Protein AF-A0AAN4NXA9-F1 (afdb_monomer_lite)

Secondary structure (DSSP, 8-state):
-GGGGT----HHHHHHHHHHTT-------S-------SPPSSS--TTTT----SSTTS----------TT----S------------

Foldseek 3Di:
DVVVVVDDDDPVNVVVVCVVVVHDDPDDDDDDDDDPPDADPVDGPPCPPVPPDPDPPPDDDDDDFDDDPPDDDDDDDDDDPPPPPDD

Radius of gyration: 23.35 Å; chains: 1; bounding box: 50×36×57 Å

InterPro domains:
  IPR050900 Transposase IS3/IS150/IS904 [PTHR46889] (2-67)

Structure (mmCIF, N/CA/C/O backbone):
data_AF-A0AAN4NXA9-F1
#
_entry.id   AF-A0AAN4NXA9-F1
#
loop_
_atom_site.group_PDB
_atom_site.id
_atom_site.type_symbol
_atom_site.label_atom_id
_atom_site.label_alt_id
_atom_site.label_comp_id
_atom_site.label_asym_id
_atom_site.label_entity_id
_atom_site.label_seq_id
_atom_site.pdbx_PDB_ins_code
_atom_site.Cartn_x
_atom_site.Cartn_y
_atom_site.Cartn_z
_atom_site.occupancy
_atom_site.B_iso_or_equiv
_atom_site.auth_seq_id
_atom_site.auth_comp_id
_atom_site.auth_asym_id
_atom_site.auth_atom_id
_atom_site.pdbx_PDB_model_num
ATOM 1 N N . MET A 1 1 ? -19.994 9.281 11.246 1.00 72.50 1 MET A N 1
ATOM 2 C CA . MET A 1 1 ? -19.477 8.838 12.570 1.00 72.50 1 MET A CA 1
ATOM 3 C C . MET A 1 1 ? -20.606 8.918 13.592 1.00 72.50 1 MET A C 1
ATOM 5 O O . MET A 1 1 ? -21.351 9.881 13.540 1.00 72.50 1 MET A O 1
ATOM 9 N N . LEU A 1 2 ? -20.743 7.968 14.526 1.00 83.06 2 LEU A N 1
ATOM 10 C CA . LEU A 1 2 ? -21.806 7.988 15.559 1.00 83.06 2 LEU A CA 1
ATOM 11 C C . LEU A 1 2 ? -21.842 9.297 16.372 1.00 83.06 2 LEU A C 1
ATOM 13 O O . LEU A 1 2 ? -22.910 9.789 16.719 1.00 83.06 2 LEU A O 1
ATOM 17 N N . THR A 1 3 ? -20.675 9.904 16.580 1.00 86.62 3 THR A N 1
ATOM 18 C CA . THR A 1 3 ? -20.519 11.223 17.207 1.00 86.62 3 THR A CA 1
ATOM 19 C C . THR A 1 3 ? -21.110 12.377 16.397 1.00 86.62 3 THR A C 1
ATOM 21 O O . THR A 1 3 ? -21.552 13.351 16.991 1.00 86.62 3 THR A O 1
ATOM 24 N N . GLN A 1 4 ? -21.173 12.276 15.065 1.00 88.00 4 GLN A N 1
ATOM 25 C CA . GLN A 1 4 ? -21.823 13.279 14.205 1.00 88.00 4 GLN A CA 1
ATOM 26 C C . GLN A 1 4 ? -23.353 13.218 14.303 1.00 88.00 4 GLN A C 1
ATOM 28 O O . GLN A 1 4 ? -24.017 14.204 14.017 1.00 88.00 4 GLN A O 1
ATOM 33 N N . ASN A 1 5 ? -23.904 12.096 14.773 1.00 89.62 5 ASN A N 1
ATOM 34 C CA . ASN A 1 5 ? -25.340 11.916 14.985 1.00 89.62 5 ASN A CA 1
ATOM 35 C C . ASN A 1 5 ? -25.764 12.287 16.421 1.00 89.62 5 ASN A C 1
ATOM 37 O O . ASN A 1 5 ? -26.794 11.823 16.899 1.00 89.62 5 ASN A O 1
ATOM 41 N N . GLY A 1 6 ? -24.943 13.058 17.147 1.00 90.31 6 GLY A N 1
ATOM 42 C CA . GLY A 1 6 ? -25.240 13.511 18.511 1.00 90.31 6 GLY A CA 1
ATOM 43 C C . GLY A 1 6 ? -25.069 12.450 19.604 1.00 90.31 6 GLY A C 1
ATOM 44 O O . GLY A 1 6 ? -25.327 12.735 20.770 1.00 90.31 6 GLY A O 1
ATOM 45 N N . VAL A 1 7 ? -24.603 11.240 19.271 1.00 89.94 7 VAL A N 1
ATOM 46 C CA . VAL A 1 7 ? -24.360 10.181 20.260 1.00 89.94 7 VAL A CA 1
ATOM 47 C C . VAL A 1 7 ? -22.924 10.287 20.791 1.00 89.94 7 VAL A C 1
ATOM 49 O O . VAL A 1 7 ? -21.973 10.026 20.045 1.00 89.94 7 VAL A O 1
ATOM 52 N N . PRO A 1 8 ? -22.714 10.622 22.079 1.00 88.44 8 PRO A N 1
ATOM 53 C CA . PRO A 1 8 ? -21.378 10.762 22.645 1.00 88.44 8 PRO A CA 1
ATOM 54 C C . PRO A 1 8 ? -20.694 9.396 22.781 1.00 88.44 8 PRO A C 1
ATOM 56 O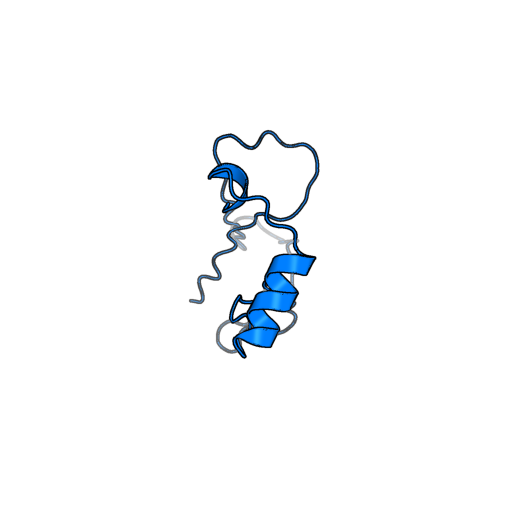 O . PRO A 1 8 ? -20.899 8.645 23.744 1.00 88.44 8 PRO A O 1
ATOM 59 N N . MET A 1 9 ? -19.833 9.086 21.812 1.00 92.81 9 MET A N 1
ATOM 60 C CA . MET A 1 9 ? -19.131 7.812 21.717 1.00 92.81 9 MET A CA 1
ATOM 61 C C . MET A 1 9 ? -17.613 8.000 21.698 1.00 92.81 9 MET A C 1
ATOM 63 O O . MET A 1 9 ? -17.058 8.610 20.790 1.00 92.81 9 MET A O 1
ATOM 67 N N . SER A 1 10 ? -16.932 7.437 22.700 1.00 92.62 10 SER A N 1
ATOM 68 C CA . SER A 1 10 ? -15.468 7.379 22.758 1.00 92.62 10 SER A CA 1
ATOM 69 C C . SER A 1 10 ? -14.948 6.018 22.295 1.00 92.62 10 SER A C 1
ATOM 71 O O . SER A 1 10 ? -15.643 5.005 22.425 1.00 92.62 10 SER A O 1
ATOM 73 N N . ARG A 1 11 ? -13.682 5.966 21.852 1.00 90.69 11 ARG A N 1
ATOM 74 C CA . ARG A 1 11 ? -12.999 4.708 21.483 1.00 90.69 11 ARG A CA 1
ATOM 75 C C . ARG A 1 11 ? -13.098 3.632 22.575 1.00 90.69 11 ARG A C 1
ATOM 77 O O . ARG A 1 11 ? -13.295 2.457 22.291 1.00 90.69 11 ARG A O 1
ATOM 84 N N . TYR A 1 12 ? -13.026 4.051 23.840 1.00 93.44 12 TYR A N 1
ATOM 85 C CA . TYR A 1 12 ? -13.083 3.164 25.002 1.00 93.44 12 TYR A CA 1
ATOM 86 C C . TYR A 1 12 ? -14.490 2.635 25.291 1.00 93.44 12 TYR A C 1
ATOM 88 O O . TYR A 1 12 ? -14.636 1.503 25.750 1.00 93.44 12 TYR A O 1
ATOM 96 N N . ARG A 1 13 ? -15.533 3.443 25.051 1.00 93.56 13 ARG A N 1
ATOM 97 C CA . ARG A 1 13 ? -16.929 2.994 25.165 1.00 93.56 13 ARG A CA 1
ATOM 98 C C . ARG A 1 13 ? -17.256 1.974 24.079 1.00 93.56 13 ARG A C 1
ATOM 100 O O . ARG A 1 13 ? -17.780 0.916 24.407 1.00 93.56 13 ARG A O 1
ATOM 107 N N . ALA A 1 14 ? -16.866 2.252 22.834 1.00 92.62 14 ALA A N 1
ATOM 108 C CA . ALA A 1 14 ? -17.031 1.319 21.721 1.00 92.62 14 ALA A CA 1
ATOM 109 C C . ALA A 1 14 ? -16.333 -0.024 22.003 1.00 92.62 14 ALA A C 1
ATOM 111 O O . ALA A 1 14 ? -16.970 -1.071 21.941 1.00 92.62 14 ALA A O 1
ATOM 112 N N . GLY A 1 15 ? -15.067 0.005 22.439 1.00 93.50 15 GLY A N 1
ATOM 113 C CA . GLY A 1 15 ? -14.328 -1.213 22.782 1.00 93.50 15 GLY A CA 1
ATOM 114 C C . GLY A 1 15 ? -14.948 -2.024 23.930 1.00 93.50 15 GLY A C 1
ATOM 115 O O . GLY A 1 15 ? -14.949 -3.251 23.876 1.00 93.50 15 GLY A O 1
ATOM 116 N N . ARG A 1 16 ? -15.512 -1.369 24.957 1.00 95.38 16 ARG A N 1
ATOM 117 C CA . ARG A 1 16 ? -16.231 -2.066 26.042 1.00 95.38 16 ARG A CA 1
ATOM 118 C C . ARG A 1 16 ? -17.514 -2.739 25.555 1.00 95.38 16 ARG A C 1
ATOM 120 O O . ARG A 1 16 ? -17.759 -3.879 25.931 1.00 95.38 16 ARG A O 1
ATOM 127 N N . LEU A 1 17 ? -18.295 -2.061 24.714 1.00 94.38 17 LEU A N 1
ATOM 128 C CA . LEU A 1 17 ? -19.527 -2.616 24.147 1.00 94.38 17 LEU A CA 1
ATOM 129 C C . LEU A 1 17 ? -19.245 -3.808 23.231 1.00 94.38 17 LEU A C 1
ATOM 131 O O . LEU A 1 17 ? -19.912 -4.827 23.351 1.00 94.38 17 LEU A O 1
ATOM 135 N N . MET A 1 18 ? -18.220 -3.717 22.380 1.00 95.62 18 MET A N 1
ATOM 136 C CA . MET A 1 18 ? -17.811 -4.839 21.530 1.00 95.62 18 MET A CA 1
ATOM 137 C C . MET A 1 18 ? -17.436 -6.067 22.363 1.00 95.62 18 MET A C 1
ATOM 139 O O . MET A 1 18 ? -17.916 -7.155 22.076 1.00 95.62 18 MET A O 1
ATOM 143 N N . LYS A 1 19 ? -16.661 -5.891 23.443 1.00 95.69 19 LYS A N 1
ATOM 144 C CA . LYS A 1 19 ? -16.332 -6.989 24.368 1.00 95.69 19 LYS A CA 1
ATOM 145 C C . LYS A 1 19 ? -17.570 -7.581 25.039 1.00 95.69 19 LYS A C 1
ATOM 147 O O . LYS A 1 19 ? -17.690 -8.796 25.104 1.00 95.69 19 LYS A O 1
ATOM 152 N N . TYR A 1 20 ? -18.479 -6.734 25.523 1.00 97.06 20 TYR A N 1
ATOM 153 C CA . TYR A 1 20 ? -19.718 -7.176 26.171 1.00 97.06 20 TYR A CA 1
ATOM 154 C C . TYR A 1 20 ? -20.606 -7.999 25.228 1.00 97.06 20 TYR A C 1
ATOM 156 O O . TYR A 1 20 ? -21.181 -9.000 25.636 1.00 97.06 20 TYR A O 1
ATOM 164 N N . LEU A 1 21 ? -20.672 -7.601 23.957 1.00 97.12 21 LEU A N 1
ATOM 165 C CA . LEU A 1 21 ? -21.440 -8.281 22.914 1.00 97.12 21 LEU A CA 1
ATOM 166 C C . LEU A 1 21 ? -20.667 -9.422 22.228 1.00 97.12 21 LEU A C 1
ATOM 168 O O . LEU A 1 21 ? -21.165 -9.992 21.263 1.00 97.12 21 LEU A O 1
ATOM 172 N N . ASN A 1 22 ? -19.455 -9.739 22.695 1.00 96.06 22 ASN A N 1
ATOM 173 C CA . ASN A 1 22 ? -18.559 -10.731 22.098 1.00 96.06 22 ASN A CA 1
ATOM 174 C C . ASN A 1 22 ? -18.287 -10.505 20.592 1.00 96.06 22 ASN A C 1
ATOM 176 O O . ASN A 1 22 ? -18.210 -11.444 19.803 1.00 96.06 22 ASN A O 1
ATOM 180 N N . LEU A 1 23 ? -18.152 -9.237 20.192 1.00 95.69 23 LEU A N 1
ATOM 181 C CA . LEU A 1 23 ? -17.878 -8.806 18.823 1.00 95.69 23 LEU A CA 1
ATOM 182 C C . LEU A 1 23 ? -16.385 -8.525 18.620 1.00 95.69 23 LEU A C 1
ATOM 184 O O . LEU A 1 23 ? -15.745 -7.846 19.428 1.00 95.69 23 LEU A O 1
ATOM 188 N N . SER A 1 24 ? -15.851 -8.972 17.486 1.00 91.25 24 SER A N 1
ATOM 189 C CA . SER A 1 24 ? -14.498 -8.666 17.017 1.00 91.25 24 SER A CA 1
ATOM 190 C C . SER A 1 24 ? -14.538 -7.803 15.750 1.00 91.25 24 SER A C 1
ATOM 192 O O . SER A 1 24 ? -15.509 -7.816 14.995 1.00 91.25 24 SER A O 1
ATOM 194 N N . SER A 1 25 ? -13.496 -6.992 15.533 1.00 87.38 25 SER A N 1
ATOM 195 C CA . SER A 1 25 ? -13.371 -6.210 14.298 1.00 87.38 25 SER A CA 1
ATOM 196 C C . SER A 1 25 ? -12.844 -7.095 13.172 1.00 87.38 25 SER A C 1
ATOM 198 O O . SER A 1 25 ? -11.779 -7.691 13.314 1.00 87.38 25 SER A O 1
ATOM 200 N N . CYS A 1 26 ? -13.553 -7.118 12.045 1.00 88.88 26 CYS A N 1
ATOM 201 C CA . CYS A 1 26 ? -13.104 -7.755 10.803 1.00 88.88 26 CYS A CA 1
ATOM 202 C C . CYS A 1 26 ? -12.463 -6.755 9.832 1.00 88.88 26 CYS A C 1
ATOM 204 O O . CYS A 1 26 ? -12.272 -7.070 8.659 1.00 88.88 26 CYS A O 1
ATOM 206 N N . GLN A 1 27 ? -12.193 -5.522 10.277 1.00 86.06 27 GLN A N 1
ATOM 207 C CA . GLN A 1 27 ? -11.597 -4.522 9.401 1.00 86.06 27 GLN A CA 1
ATOM 208 C C . GLN A 1 27 ? -10.206 -4.991 8.961 1.00 86.06 27 GLN A C 1
ATOM 210 O O . GLN A 1 27 ? -9.383 -5.322 9.822 1.00 86.06 27 GLN A O 1
ATOM 215 N N . PRO A 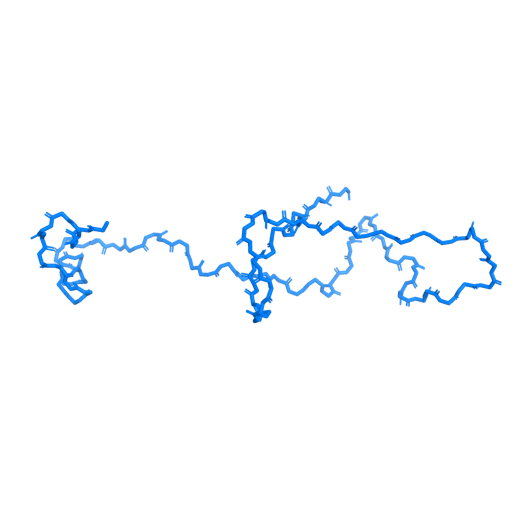1 28 ? -9.922 -5.012 7.647 1.00 83.38 28 PRO A N 1
ATOM 216 C CA . PRO A 1 28 ? -8.590 -5.335 7.177 1.00 83.38 28 PRO A CA 1
ATOM 217 C C . PRO A 1 28 ? -7.610 -4.297 7.726 1.00 83.38 28 PRO A C 1
ATOM 219 O O . PRO A 1 28 ? -7.897 -3.097 7.763 1.00 83.38 28 PRO A O 1
ATOM 222 N N . GLY A 1 29 ? -6.453 -4.771 8.185 1.00 82.81 29 GLY A N 1
ATOM 223 C CA . GLY A 1 29 ? -5.364 -3.891 8.589 1.00 82.81 29 GLY A CA 1
ATOM 224 C C . GLY A 1 29 ? -4.873 -3.033 7.421 1.00 82.81 29 GLY A C 1
ATOM 225 O O . GLY A 1 29 ? -5.287 -3.200 6.272 1.00 82.81 29 GLY A O 1
ATOM 226 N N . LYS A 1 30 ? -3.939 -2.120 7.708 1.00 81.62 30 LYS A N 1
ATOM 227 C CA . LYS A 1 30 ? -3.270 -1.351 6.654 1.00 81.62 30 LYS A CA 1
ATOM 228 C C . LYS A 1 30 ? -2.686 -2.319 5.623 1.00 81.62 30 LYS A C 1
ATOM 230 O O . LYS A 1 30 ? -1.964 -3.244 5.996 1.00 81.62 30 LYS A O 1
ATOM 235 N N . HIS A 1 31 ? -2.999 -2.092 4.349 1.00 80.81 31 HIS A N 1
ATOM 236 C CA . HIS A 1 31 ? -2.460 -2.900 3.265 1.00 80.81 31 HIS A CA 1
ATOM 237 C C . HIS A 1 31 ? -0.928 -2.847 3.303 1.00 80.81 31 HIS A C 1
ATOM 239 O O . HIS A 1 31 ? -0.333 -1.766 3.288 1.00 80.81 31 HIS A O 1
ATOM 245 N N . GLN A 1 32 ? -0.300 -4.016 3.398 1.00 77.50 32 GLN A N 1
ATOM 246 C CA . GLN A 1 32 ? 1.147 -4.150 3.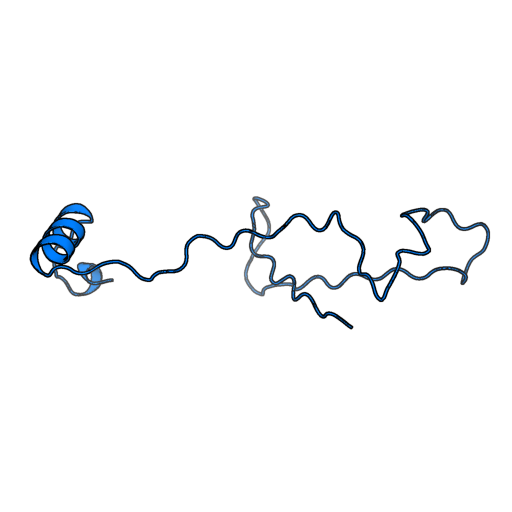324 1.00 77.50 32 GLN A CA 1
ATOM 247 C C . GLN A 1 32 ? 1.496 -4.559 1.899 1.00 77.50 32 GLN A C 1
ATOM 249 O O . GLN A 1 32 ? 1.314 -5.715 1.519 1.00 77.50 32 GLN A O 1
ATOM 254 N N . TYR A 1 33 ? 1.985 -3.604 1.112 1.00 76.19 33 TYR A N 1
ATOM 255 C CA . TYR A 1 33 ? 2.575 -3.919 -0.181 1.00 76.19 33 TYR A CA 1
ATOM 256 C C . TYR A 1 33 ? 3.825 -4.770 0.048 1.00 76.19 33 TYR A C 1
ATOM 258 O O . TYR A 1 33 ? 4.718 -4.394 0.812 1.00 76.19 33 TYR A O 1
ATOM 266 N N . LYS A 1 34 ? 3.887 -5.937 -0.595 1.00 73.62 34 LYS A N 1
ATOM 267 C CA . LYS A 1 34 ? 5.093 -6.764 -0.579 1.00 73.62 34 LYS A CA 1
ATOM 268 C C . LYS A 1 34 ? 6.170 -6.067 -1.406 1.00 73.62 34 LYS A C 1
ATOM 270 O O . LYS A 1 34 ? 5.896 -5.589 -2.502 1.00 73.62 34 LYS A O 1
ATOM 275 N N . ASN A 1 35 ? 7.403 -6.041 -0.903 1.00 69.94 35 ASN A N 1
ATOM 276 C CA . ASN A 1 35 ? 8.541 -5.614 -1.710 1.00 69.94 35 ASN A CA 1
ATOM 277 C C . ASN A 1 35 ? 8.740 -6.631 -2.842 1.00 69.94 35 ASN A C 1
ATOM 279 O O . ASN A 1 35 ? 9.162 -7.758 -2.580 1.00 69.94 35 ASN A O 1
ATOM 283 N N . ALA A 1 36 ? 8.446 -6.237 -4.081 1.00 68.38 36 ALA A N 1
ATOM 284 C CA . ALA A 1 36 ? 8.669 -7.050 -5.273 1.00 68.38 36 ALA A CA 1
ATOM 285 C C . ALA A 1 36 ? 10.173 -7.120 -5.595 1.00 68.38 36 ALA A C 1
ATOM 287 O O . ALA A 1 36 ? 10.676 -6.438 -6.481 1.00 68.38 36 ALA A O 1
ATOM 288 N N . ARG A 1 37 ? 10.921 -7.891 -4.797 1.00 67.88 37 ARG A N 1
ATOM 289 C CA . ARG A 1 37 ? 12.318 -8.257 -5.094 1.00 67.88 37 ARG A CA 1
ATOM 290 C C . ARG A 1 37 ? 12.416 -9.480 -5.998 1.00 67.88 37 ARG A C 1
ATOM 292 O O . ARG A 1 37 ? 13.488 -9.752 -6.519 1.00 67.88 37 ARG A O 1
ATOM 299 N N . GLN A 1 38 ? 11.326 -10.232 -6.113 1.00 72.38 38 GLN A N 1
ATOM 300 C CA . GLN A 1 38 ? 11.268 -11.437 -6.915 1.00 72.38 38 GLN A CA 1
ATOM 301 C C . GLN A 1 38 ? 10.800 -11.080 -8.319 1.00 72.38 38 GLN A C 1
ATOM 303 O O . GLN A 1 38 ? 9.786 -10.400 -8.477 1.00 72.38 38 GLN A O 1
ATOM 308 N N . GLU A 1 39 ? 11.563 -11.523 -9.312 1.00 72.81 39 GLU A N 1
ATOM 309 C CA . GLU A 1 39 ? 11.186 -11.386 -10.711 1.00 72.81 39 GLU A CA 1
ATOM 310 C C . GLU A 1 39 ? 9.974 -12.256 -11.032 1.00 72.81 39 GLU A C 1
ATOM 312 O O . GLU A 1 39 ? 9.745 -13.303 -10.415 1.00 72.81 39 GLU A O 1
ATOM 317 N N . HIS A 1 40 ? 9.188 -11.802 -12.003 1.00 73.06 40 HIS A N 1
ATOM 318 C CA . HIS A 1 40 ? 8.034 -12.547 -12.479 1.00 73.06 40 HIS A CA 1
ATOM 319 C C . HIS A 1 40 ? 8.515 -13.791 -13.227 1.00 73.06 40 HIS A C 1
ATOM 321 O O . HIS A 1 40 ? 9.347 -13.698 -14.125 1.00 73.06 40 HIS A O 1
ATOM 327 N N . THR A 1 41 ? 8.007 -14.971 -12.864 1.00 74.56 41 THR A N 1
ATOM 328 C CA . THR A 1 41 ? 8.499 -16.248 -13.418 1.00 74.56 41 THR A CA 1
ATOM 329 C C . THR A 1 41 ? 8.272 -16.356 -14.926 1.00 74.56 41 THR A C 1
ATOM 331 O O . THR A 1 41 ? 9.068 -16.979 -15.623 1.00 74.56 41 THR A O 1
ATOM 334 N N . CYS A 1 42 ? 7.207 -15.736 -15.433 1.00 76.50 42 CYS A N 1
ATOM 335 C CA . CYS A 1 42 ? 6.857 -15.765 -16.851 1.00 76.50 42 CYS A CA 1
ATOM 336 C C . CYS A 1 42 ? 7.448 -14.589 -17.647 1.00 76.50 42 CYS A C 1
ATOM 338 O O . CYS A 1 42 ? 7.525 -14.676 -18.870 1.00 76.50 42 CYS A O 1
ATOM 340 N N . LEU A 1 43 ? 7.883 -13.515 -16.975 1.00 75.69 43 LEU A N 1
ATOM 341 C CA . LEU A 1 43 ? 8.448 -12.313 -17.596 1.00 75.69 43 LEU A CA 1
ATOM 342 C C . LEU A 1 43 ? 9.746 -11.910 -16.885 1.00 75.69 43 LEU A C 1
ATOM 344 O O . LEU A 1 43 ? 9.718 -11.090 -15.960 1.00 75.69 43 LEU A O 1
ATOM 348 N N . PRO A 1 44 ? 10.887 -12.487 -17.299 1.00 75.69 44 PRO A N 1
ATOM 349 C CA . PRO A 1 44 ? 12.179 -12.124 -16.736 1.00 75.69 44 PRO A CA 1
ATOM 350 C C . PRO A 1 44 ? 12.539 -10.674 -17.085 1.00 75.69 44 PRO A C 1
ATOM 352 O O . PRO A 1 44 ? 12.219 -10.173 -18.167 1.00 75.69 44 PRO A O 1
ATOM 355 N N . ASN A 1 45 ? 13.248 -9.995 -16.181 1.00 78.12 45 ASN A N 1
ATOM 356 C CA . ASN A 1 45 ? 13.743 -8.643 -16.428 1.00 78.12 45 ASN A CA 1
ATOM 357 C C . ASN A 1 45 ? 14.994 -8.684 -17.318 1.00 78.12 45 ASN A C 1
ATOM 359 O O . ASN A 1 45 ? 16.118 -8.685 -16.829 1.00 78.12 45 ASN A O 1
ATOM 363 N N . LEU A 1 46 ? 14.796 -8.664 -18.636 1.00 81.62 46 LEU A N 1
ATOM 364 C CA . LEU A 1 46 ? 15.882 -8.765 -19.623 1.00 81.62 46 LEU A CA 1
ATOM 365 C C . LEU A 1 46 ? 16.904 -7.617 -19.569 1.00 81.62 46 LEU A C 1
ATOM 367 O O . LEU A 1 46 ? 17.999 -7.746 -20.107 1.00 81.62 46 LEU A O 1
ATOM 371 N N . LEU A 1 47 ? 16.525 -6.483 -18.980 1.00 79.06 47 LEU A N 1
ATOM 372 C CA . LEU A 1 47 ? 17.323 -5.262 -18.966 1.00 79.06 47 LEU A CA 1
ATOM 373 C C . LEU A 1 47 ? 18.103 -5.071 -17.673 1.00 79.06 47 LEU A C 1
ATOM 375 O O . LEU A 1 47 ? 18.898 -4.150 -17.637 1.00 79.06 47 LEU A O 1
ATOM 379 N N . GLU A 1 48 ? 17.803 -5.811 -16.599 1.00 80.50 48 GLU A N 1
ATOM 380 C CA . GLU A 1 48 ? 18.408 -5.689 -15.257 1.00 80.50 48 GLU A CA 1
ATOM 381 C C . GLU A 1 48 ? 18.692 -4.242 -14.774 1.00 80.50 48 GLU A C 1
ATOM 383 O O . GLU A 1 48 ? 19.600 -3.988 -13.984 1.00 80.50 48 GLU A O 1
ATOM 388 N N . ARG A 1 49 ? 17.870 -3.266 -15.194 1.00 75.44 49 ARG A N 1
ATOM 389 C CA . ARG A 1 49 ? 18.049 -1.816 -14.947 1.00 75.44 49 ARG A CA 1
ATOM 390 C C . ARG A 1 49 ? 19.255 -1.159 -15.646 1.00 75.44 49 ARG A C 1
ATOM 392 O O . ARG A 1 49 ? 19.648 -0.054 -15.267 1.00 75.44 49 ARG A O 1
ATOM 399 N N . GLN A 1 50 ? 19.825 -1.767 -16.681 1.00 80.31 50 GLN A N 1
ATOM 400 C CA . GLN A 1 50 ? 20.758 -1.118 -17.599 1.00 80.31 50 GLN A CA 1
ATOM 401 C C . GLN A 1 50 ? 20.000 -0.296 -18.647 1.00 80.31 50 GLN A C 1
ATOM 403 O O . GLN A 1 50 ? 19.646 -0.766 -19.722 1.00 80.31 50 GLN A O 1
ATOM 408 N N . PHE A 1 51 ? 19.777 0.977 -18.327 1.00 80.69 51 PHE A N 1
ATOM 409 C CA . PHE A 1 51 ? 19.148 1.946 -19.234 1.00 80.69 51 PHE A CA 1
ATOM 410 C C . PHE A 1 51 ? 20.161 2.723 -20.091 1.00 80.69 51 PHE A C 1
ATOM 412 O O . PHE A 1 51 ? 19.787 3.631 -20.828 1.00 80.69 51 PHE A O 1
ATOM 419 N N . ALA A 1 52 ? 21.450 2.389 -19.983 1.00 85.38 52 ALA A N 1
ATOM 420 C CA . ALA A 1 52 ? 22.495 2.930 -20.841 1.00 85.38 52 ALA A CA 1
ATOM 421 C C . ALA A 1 52 ? 22.540 2.114 -22.135 1.00 85.38 52 ALA A C 1
ATOM 423 O O . ALA A 1 52 ? 23.061 1.000 -22.162 1.00 85.38 52 ALA A O 1
ATOM 424 N N . VAL A 1 53 ? 21.958 2.666 -23.195 1.00 83.88 53 VAL A N 1
ATOM 425 C CA . VAL A 1 53 ? 21.792 1.980 -24.477 1.00 83.88 53 VAL A CA 1
ATOM 426 C C . VAL A 1 53 ? 22.783 2.559 -25.494 1.00 83.88 53 VAL A C 1
ATOM 428 O O . VAL A 1 53 ? 22.931 3.780 -25.545 1.00 83.88 53 VAL A O 1
ATOM 431 N N . PRO A 1 54 ? 23.478 1.725 -26.292 1.00 86.31 54 PRO A N 1
ATOM 432 C CA . PRO A 1 54 ? 24.497 2.199 -27.233 1.00 86.31 54 PRO A CA 1
ATOM 433 C C . PRO A 1 54 ? 23.921 2.961 -28.436 1.00 86.31 54 PRO A C 1
ATOM 435 O O . PRO A 1 54 ? 24.620 3.781 -29.024 1.00 86.31 54 PRO A O 1
ATOM 438 N N . GLU A 1 55 ? 22.663 2.701 -28.801 1.00 90.38 55 GLU A N 1
ATOM 439 C CA . GLU A 1 55 ? 21.986 3.301 -29.955 1.00 90.38 55 GLU A CA 1
ATOM 440 C C . GLU A 1 55 ? 20.5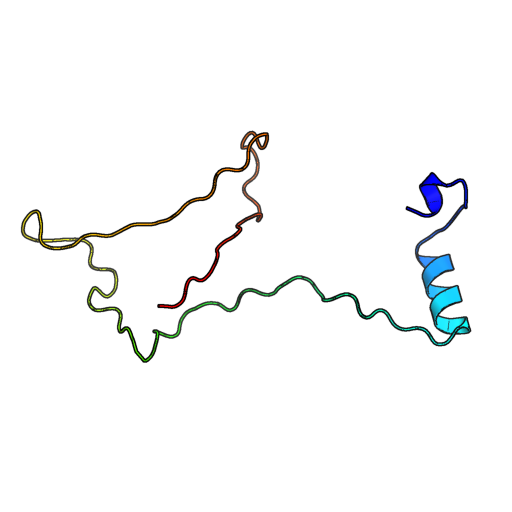36 3.677 -29.598 1.00 90.38 55 GLU A C 1
ATOM 442 O O . GLU A 1 55 ? 19.916 2.989 -28.776 1.00 90.38 55 GLU A O 1
ATOM 447 N N . PRO A 1 56 ? 19.965 4.727 -30.220 1.00 88.12 56 PRO A N 1
ATOM 448 C CA . PRO A 1 56 ? 18.533 5.020 -30.138 1.00 88.12 56 PRO A CA 1
ATOM 449 C C . PRO A 1 56 ? 17.658 3.841 -30.605 1.00 88.12 56 PRO A C 1
ATOM 451 O O . PRO A 1 56 ? 18.118 2.970 -31.339 1.00 88.12 56 PRO A O 1
ATOM 454 N N . ASP A 1 57 ? 16.386 3.824 -30.193 1.00 85.12 57 ASP A N 1
ATOM 455 C CA . ASP A 1 57 ? 15.356 2.877 -30.669 1.00 85.12 57 ASP A CA 1
ATOM 456 C C . ASP A 1 57 ? 15.639 1.382 -30.420 1.00 85.12 57 ASP A C 1
ATOM 458 O O . ASP A 1 57 ? 15.201 0.503 -31.163 1.00 85.12 57 ASP A O 1
ATOM 462 N N . ARG A 1 58 ? 16.371 1.071 -29.346 1.00 83.44 58 ARG A N 1
ATOM 463 C CA . ARG A 1 58 ? 16.683 -0.311 -28.934 1.00 83.44 58 ARG A CA 1
ATOM 464 C C . ARG A 1 58 ? 15.945 -0.762 -27.677 1.00 83.44 58 ARG A C 1
ATOM 466 O O . ARG A 1 58 ? 15.721 -1.955 -27.498 1.00 83.44 58 ARG A O 1
ATOM 473 N N . VAL A 1 59 ? 15.604 0.176 -26.796 1.00 83.38 59 VAL A N 1
ATOM 474 C CA . VAL A 1 59 ? 14.967 -0.090 -25.502 1.00 83.38 59 VAL A CA 1
ATOM 475 C C . VAL A 1 59 ? 13.912 0.977 -25.249 1.00 83.38 59 VAL A C 1
ATOM 477 O O . VAL A 1 59 ? 14.195 2.167 -25.373 1.00 83.38 59 VAL A O 1
ATOM 480 N N . TRP A 1 60 ? 12.720 0.551 -24.834 1.00 82.25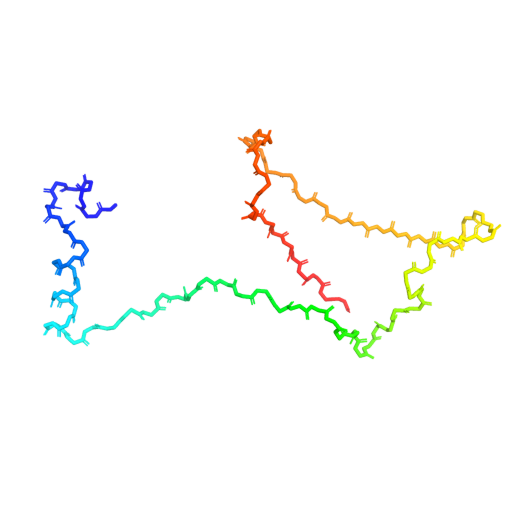 60 TRP A N 1
ATOM 481 C CA . TRP A 1 60 ? 11.642 1.437 -24.399 1.00 82.25 60 TRP A CA 1
ATOM 482 C C . TRP A 1 60 ? 11.270 1.110 -22.955 1.00 82.25 60 TRP A C 1
ATOM 484 O O . TRP A 1 60 ? 11.136 -0.054 -22.587 1.00 82.25 60 TRP A O 1
ATOM 494 N N . CYS A 1 61 ? 11.115 2.142 -22.131 1.00 78.75 61 CYS A N 1
ATOM 495 C CA . CYS A 1 61 ? 10.640 2.040 -20.754 1.00 78.75 61 CYS A CA 1
ATOM 496 C C . CYS A 1 61 ? 9.442 2.975 -20.594 1.00 78.75 61 CYS A C 1
ATOM 498 O O . CYS A 1 61 ? 9.478 4.100 -21.091 1.00 78.75 61 CYS A O 1
ATOM 500 N N . GLY A 1 62 ? 8.396 2.521 -19.908 1.00 79.12 62 GLY A N 1
ATOM 501 C CA . GLY A 1 62 ? 7.217 3.333 -19.624 1.00 79.12 62 GLY A CA 1
ATOM 502 C C . GLY A 1 62 ? 6.707 3.083 -18.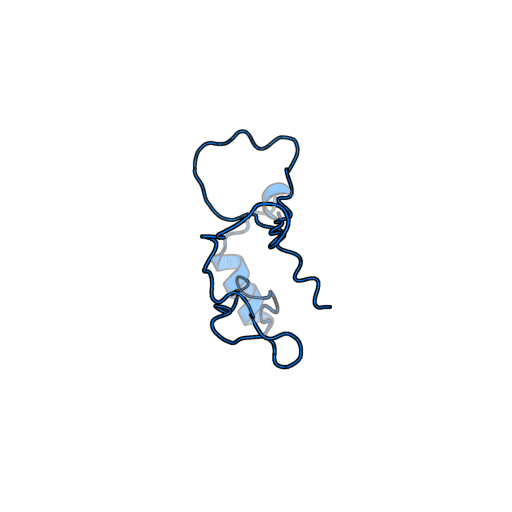212 1.00 79.12 62 GLY A C 1
ATOM 503 O O . GLY A 1 62 ? 6.734 1.950 -17.732 1.00 79.12 62 GLY A O 1
ATOM 504 N N . ASP A 1 63 ? 6.239 4.140 -17.555 1.00 79.19 63 ASP A N 1
ATOM 505 C CA . ASP A 1 63 ? 5.511 4.077 -16.293 1.00 79.19 63 ASP A CA 1
ATOM 506 C C . ASP A 1 63 ? 4.128 4.724 -16.440 1.00 79.19 63 ASP A C 1
ATOM 508 O O . ASP A 1 63 ? 3.910 5.598 -17.279 1.00 79.19 63 ASP A O 1
ATOM 512 N N . ILE A 1 64 ? 3.172 4.263 -15.632 1.00 76.31 64 ILE A N 1
ATOM 513 C CA . ILE A 1 64 ? 1.845 4.872 -15.537 1.00 76.31 64 ILE A CA 1
ATOM 514 C C . ILE A 1 64 ? 1.743 5.528 -14.169 1.00 76.31 64 ILE A C 1
ATOM 516 O O . ILE A 1 64 ? 1.701 4.851 -13.140 1.00 76.31 64 ILE A O 1
ATOM 520 N N . THR A 1 65 ? 1.645 6.853 -14.174 1.00 75.50 65 THR A N 1
ATOM 521 C CA . THR A 1 65 ? 1.389 7.642 -12.973 1.00 75.50 65 THR A CA 1
ATOM 522 C C . THR A 1 65 ? -0.034 8.193 -13.024 1.00 75.50 65 THR A C 1
ATOM 524 O O . THR A 1 65 ? -0.379 8.986 -13.898 1.00 75.50 65 THR A O 1
ATOM 527 N N . TYR A 1 66 ? -0.876 7.783 -12.073 1.00 70.88 66 TYR A N 1
ATOM 528 C CA . TYR A 1 66 ? -2.219 8.343 -11.916 1.00 70.88 66 TYR A CA 1
ATOM 529 C C . TYR A 1 66 ? -2.147 9.692 -11.198 1.00 70.88 66 TYR A C 1
ATOM 531 O O . TYR A 1 66 ? -1.604 9.787 -10.097 1.00 70.88 66 TYR A O 1
ATOM 539 N N . SER A 1 67 ? -2.737 10.729 -11.793 1.00 71.44 67 SER A N 1
ATOM 540 C CA . SER A 1 67 ? -2.960 12.010 -11.124 1.00 71.44 67 SER A CA 1
ATOM 541 C C . SER A 1 67 ? -4.366 12.050 -10.522 1.00 71.44 67 SER A C 1
ATOM 543 O O . SER A 1 67 ? -5.339 11.602 -11.129 1.00 71.44 67 SER A O 1
ATOM 545 N N . VAL A 1 68 ? -4.481 12.572 -9.298 1.00 76.88 68 VAL A N 1
ATOM 546 C CA . VAL A 1 68 ? -5.772 12.740 -8.618 1.00 76.88 68 VAL A CA 1
ATOM 547 C C . VAL A 1 68 ? -6.152 14.224 -8.651 1.00 76.88 68 VAL A C 1
ATOM 549 O O . VAL A 1 68 ? -5.407 15.043 -8.102 1.00 76.88 68 VAL A O 1
ATOM 552 N N . PRO A 1 69 ? -7.290 14.608 -9.262 1.00 60.69 69 PRO A N 1
ATOM 553 C CA . PRO A 1 69 ? -7.752 15.993 -9.252 1.00 60.69 69 PRO A CA 1
ATOM 554 C C . PRO A 1 69 ? -7.963 16.495 -7.815 1.00 60.69 69 PRO A C 1
ATOM 556 O O . PRO A 1 69 ? -8.662 15.859 -7.030 1.00 60.69 69 PRO A O 1
ATOM 559 N N . GLY A 1 70 ? -7.372 17.644 -7.471 1.00 62.00 70 GLY A N 1
ATOM 560 C CA . GLY A 1 70 ? -7.572 18.314 -6.176 1.00 62.00 70 GLY A CA 1
ATOM 561 C C . GLY A 1 70 ? -6.492 18.079 -5.112 1.00 62.00 70 GLY A C 1
ATOM 562 O O . GLY A 1 70 ? -6.568 18.684 -4.045 1.00 62.00 70 GLY A O 1
ATOM 563 N N . VAL A 1 71 ? -5.464 17.270 -5.386 1.00 59.84 71 VAL A N 1
ATOM 564 C CA . VAL A 1 71 ? -4.305 17.111 -4.489 1.00 59.84 71 VAL A CA 1
ATOM 565 C C . VAL A 1 71 ? -3.170 18.021 -4.970 1.00 59.84 71 VAL A C 1
ATOM 567 O O . VAL A 1 71 ? -2.463 17.692 -5.918 1.00 59.84 71 VAL A O 1
ATOM 570 N N . GLN A 1 72 ? -3.005 19.188 -4.338 1.00 51.88 72 GLN A N 1
ATOM 571 C CA . GLN A 1 72 ? -1.852 20.065 -4.578 1.00 51.88 72 GLN A CA 1
ATOM 572 C C . GLN A 1 72 ? -0.675 19.604 -3.711 1.00 51.88 72 GLN A C 1
ATOM 574 O O . GLN A 1 72 ? -0.787 19.498 -2.491 1.00 51.88 72 GLN A O 1
ATOM 579 N N . GLY A 1 73 ? 0.428 19.259 -4.375 1.00 53.00 73 GLY A N 1
ATOM 580 C CA . GLY A 1 73 ? 1.589 18.607 -3.785 1.00 53.00 73 GLY A CA 1
ATOM 581 C C . GLY A 1 73 ? 2.291 19.437 -2.712 1.00 53.00 73 GLY A C 1
ATOM 582 O O . GLY A 1 73 ? 2.736 20.555 -2.943 1.00 53.00 73 GLY A O 1
ATOM 583 N N . GLY A 1 74 ? 2.450 18.818 -1.550 1.00 42.66 74 GLY A N 1
ATOM 584 C CA . GLY A 1 74 ? 3.326 19.243 -0.471 1.00 42.66 74 GLY A CA 1
ATOM 585 C C . GLY A 1 74 ? 3.193 18.204 0.628 1.00 42.66 74 GLY A C 1
ATOM 586 O O . GLY A 1 74 ? 2.123 18.094 1.212 1.00 42.66 74 GLY A O 1
ATOM 587 N N . HIS A 1 75 ? 4.255 17.446 0.892 1.00 37.28 75 HIS A N 1
ATOM 588 C CA . HIS A 1 75 ? 4.295 16.184 1.652 1.00 37.28 75 HIS A CA 1
ATOM 589 C C . HIS A 1 75 ? 4.000 14.955 0.789 1.00 37.28 75 HIS A C 1
ATOM 591 O O . HIS A 1 75 ? 2.866 14.507 0.628 1.00 37.28 75 HIS A O 1
ATOM 597 N N . GLY A 1 76 ? 5.074 14.370 0.255 1.00 47.81 76 GLY A N 1
ATOM 598 C CA . GLY A 1 76 ? 5.034 12.995 -0.213 1.00 47.81 76 GLY A CA 1
ATOM 599 C C . GLY A 1 76 ? 4.627 12.092 0.943 1.00 47.81 76 GLY A C 1
ATOM 600 O O . GLY A 1 76 ? 5.335 12.042 1.939 1.00 47.81 76 GLY A O 1
ATOM 601 N N . CYS A 1 77 ? 3.480 11.429 0.813 1.00 43.06 77 CYS A N 1
ATOM 602 C CA . CYS A 1 77 ? 3.096 10.223 1.540 1.00 43.06 77 CYS A CA 1
ATOM 603 C C . CYS A 1 77 ? 1.838 9.617 0.888 1.00 43.06 77 CYS A C 1
ATOM 605 O O . CYS A 1 77 ? 0.724 10.069 1.129 1.00 43.06 77 CYS A O 1
ATOM 607 N N . LEU A 1 78 ? 2.052 8.543 0.121 1.00 45.47 78 LEU A N 1
ATOM 608 C CA . LEU A 1 78 ? 1.210 7.340 0.082 1.00 45.47 78 LEU A CA 1
ATOM 609 C C . LEU A 1 78 ? -0.285 7.526 -0.226 1.00 45.47 78 LEU A C 1
ATOM 611 O O . LEU A 1 78 ? -1.127 7.261 0.624 1.00 45.47 78 LEU A O 1
ATOM 615 N N . ASN A 1 79 ? -0.614 7.842 -1.474 1.00 44.88 79 ASN A N 1
ATOM 616 C CA . ASN A 1 79 ? -1.884 7.431 -2.078 1.00 44.88 79 ASN A CA 1
ATOM 617 C C . ASN A 1 79 ? -1.603 6.994 -3.515 1.00 44.88 79 ASN A C 1
ATOM 619 O O . ASN A 1 79 ? -2.015 7.650 -4.464 1.00 44.88 79 ASN A O 1
ATOM 623 N N . GLU A 1 80 ? -0.823 5.930 -3.684 1.00 44.31 80 GLU A N 1
ATOM 624 C CA . GLU A 1 80 ? -0.630 5.364 -5.013 1.00 44.31 80 GLU A CA 1
ATOM 625 C C . GLU A 1 80 ? -1.718 4.316 -5.272 1.00 44.31 80 GLU A C 1
ATOM 627 O O . GLU A 1 80 ? -1.713 3.273 -4.610 1.00 44.31 80 GLU A O 1
ATOM 632 N N . PRO A 1 81 ? -2.633 4.513 -6.236 1.00 44.50 81 PRO A N 1
ATOM 633 C CA . PRO A 1 81 ? -3.253 3.383 -6.894 1.00 44.50 81 PRO A CA 1
ATOM 634 C C . PRO A 1 81 ? -2.217 2.829 -7.881 1.00 44.50 81 PRO A C 1
ATOM 636 O O . PRO A 1 81 ? -2.242 3.147 -9.066 1.00 44.50 81 PRO A O 1
ATOM 639 N N . ARG A 1 82 ? -1.254 2.027 -7.406 1.00 54.56 82 ARG A N 1
ATOM 640 C CA . ARG A 1 82 ? -0.448 1.202 -8.318 1.00 54.56 82 ARG A CA 1
ATOM 641 C C . ARG A 1 82 ? -1.229 -0.076 -8.576 1.00 54.56 82 ARG A C 1
ATOM 643 O O . ARG A 1 82 ? -1.144 -1.036 -7.818 1.00 54.56 82 ARG A O 1
ATOM 650 N N . VAL A 1 83 ? -2.064 -0.038 -9.611 1.00 43.00 83 VAL A N 1
ATOM 651 C CA . VAL A 1 83 ? -2.702 -1.234 -10.161 1.00 43.00 83 VAL A CA 1
ATOM 652 C C . VAL A 1 83 ? -1.581 -2.117 -10.706 1.00 43.00 83 VAL A C 1
ATOM 654 O O . VAL A 1 83 ? -0.953 -1.764 -11.702 1.00 43.00 83 VAL A O 1
ATOM 657 N N . CYS A 1 84 ? -1.303 -3.241 -10.047 1.00 39.81 84 CYS A N 1
ATOM 658 C CA . CYS A 1 84 ? -0.507 -4.307 -10.644 1.00 39.81 84 CYS A CA 1
ATOM 659 C C . CYS A 1 84 ? -1.355 -4.933 -11.757 1.00 39.81 84 CYS A C 1
ATOM 661 O O . CYS A 1 84 ? -2.156 -5.829 -11.496 1.00 39.81 84 CYS A O 1
ATOM 663 N N . LEU A 1 85 ? -1.244 -4.410 -12.979 1.00 35.06 85 LEU A N 1
ATOM 664 C CA . LEU A 1 85 ? -1.652 -5.160 -14.160 1.00 35.06 85 LEU A CA 1
ATOM 665 C C . LEU A 1 85 ? -0.563 -6.204 -14.386 1.00 35.06 85 LEU A C 1
ATOM 667 O O . LEU A 1 85 ? 0.498 -5.895 -14.923 1.00 35.06 85 LEU A O 1
ATOM 671 N N . GLU A 1 86 ? -0.803 -7.410 -13.882 1.00 33.69 86 GLU A N 1
ATOM 672 C CA . GLU A 1 86 ? -0.056 -8.576 -14.335 1.00 33.69 86 GLU A CA 1
ATOM 673 C C . GLU A 1 86 ? -0.519 -8.885 -15.763 1.00 33.69 86 GLU A C 1
ATOM 675 O O . GLU A 1 86 ? -1.716 -9.068 -15.998 1.00 33.69 86 GLU A O 1
ATOM 680 N N . TYR A 1 87 ? 0.426 -8.874 -16.701 1.00 37.25 87 TYR A N 1
ATOM 681 C CA . TYR A 1 87 ? 0.315 -9.583 -17.974 1.00 37.25 87 TYR A CA 1
ATOM 682 C C . TYR A 1 87 ? 1.158 -10.846 -17.873 1.00 37.25 87 TYR A C 1
ATOM 684 O O . TYR A 1 87 ? 2.211 -10.759 -17.203 1.00 37.25 87 TYR A O 1
#

Organism: NCBI:txid1444135

Sequence (87 aa):
MLTQNGVPMSRYRAGRLMKYLNLSSCQPGKHQYKNARQEHTCLPNLLERQFAVPEPDRVWCGDITYSVPGVQGGHGCLNEPRVCLEY

pLDDT: mean 75.33, std 17.35, range [33.69, 97.12]